Protein AF-A0A2V1CZW6-F1 (afdb_monomer)

InterPro domains:
  IPR046797 PD-(D/E)XK nuclease-like [PF20516] (5-77)

pLDDT: mean 71.34, std 20.24, range [31.2, 95.94]

Organism: NCBI:txid97972

Foldseek 3Di:
DDDPPPPPDPADEEEQEAEAVDDVVVSVVVRLVVQLVVLVVQQVVCCVPPVDSDDAWHWYWYYYHHDIWIWTFDQDPVRPGTTDTDPDPDDPVCCVPPPPPDD

Nearest PDB structures (foldseek):
  5w40-assembly4_D  TM=4.214E-01  e=1.463E+00  Ralstonia solanacearum
  5w3y-assembly4_D  TM=4.191E-01  e=1.463E+00  Ralstonia solanacearum
  7f3n-assembly1_A  TM=3.137E-01  e=1.282E+00  Ralstonia pseudosolanacearum GMI1000
  8esr-assembly1_A  TM=3.272E-01  e=1.563E+00  Schizosaccharomyces pombe
  7ohr-assembly1_A  TM=2.489E-01  e=4.485E+00  Saccharomyces cerevisiae S288C

Structure (mmCIF, N/CA/C/O backbone):
data_AF-A0A2V1CZW6-F1
#
_entry.id   AF-A0A2V1CZW6-F1
#
loop_
_atom_site.group_PDB
_atom_site.id
_atom_site.type_symbol
_atom_site.label_atom_id
_atom_site.label_alt_id
_atom_site.label_comp_id
_atom_site.label_asym_id
_atom_site.label_entity_id
_atom_site.label_seq_id
_atom_site.pdbx_PDB_ins_code
_atom_site.Cartn_x
_atom_site.Cartn_y
_atom_site.Cartn_z
_atom_site.occupancy
_atom_site.B_iso_or_equiv
_atom_site.auth_seq_id
_atom_site.auth_comp_id
_atom_site.auth_asym_id
_atom_site.auth_atom_id
_atom_site.pdbx_PDB_model_num
ATOM 1 N N . MET A 1 1 ? -13.695 -31.821 10.504 1.00 44.22 1 MET A N 1
ATOM 2 C CA . MET A 1 1 ? -12.351 -31.424 10.048 1.00 44.22 1 MET A CA 1
ATOM 3 C C . MET A 1 1 ? -12.472 -29.971 9.634 1.00 44.22 1 MET A C 1
ATOM 5 O O . MET A 1 1 ? -13.026 -29.696 8.581 1.00 44.22 1 MET A O 1
ATOM 9 N N . THR A 1 2 ? -12.149 -29.060 10.546 1.00 47.28 2 THR A N 1
ATOM 10 C CA . THR A 1 2 ? -12.249 -27.614 10.320 1.00 47.28 2 THR A CA 1
ATOM 11 C C . THR A 1 2 ? -10.957 -27.198 9.640 1.00 47.28 2 THR A C 1
ATOM 13 O O . THR A 1 2 ? -9.886 -27.412 10.204 1.00 47.28 2 THR A O 1
ATOM 16 N N . ASP A 1 3 ? -11.050 -26.713 8.409 1.00 48.94 3 ASP A N 1
ATOM 17 C CA . ASP A 1 3 ? -9.901 -26.205 7.670 1.00 48.94 3 ASP A CA 1
ATOM 18 C C . ASP A 1 3 ? -9.282 -25.022 8.436 1.00 48.94 3 ASP A C 1
ATOM 20 O O . ASP A 1 3 ? -9.953 -24.034 8.730 1.00 48.94 3 ASP A O 1
ATOM 24 N N . ALA A 1 4 ? -8.012 -25.164 8.813 1.00 52.66 4 ALA A N 1
ATOM 25 C CA . ALA A 1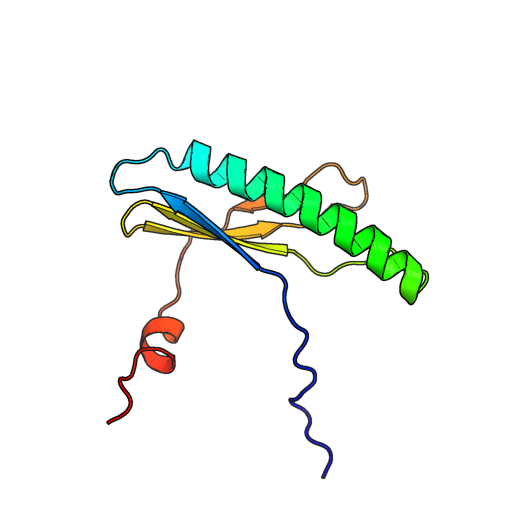 4 ? -7.246 -24.173 9.560 1.00 52.66 4 ALA A CA 1
ATOM 26 C C . ALA A 1 4 ? -6.682 -23.052 8.660 1.00 52.66 4 ALA A C 1
ATOM 28 O O . ALA A 1 4 ? -5.986 -22.175 9.167 1.00 52.66 4 ALA A O 1
ATOM 29 N N . TYR A 1 5 ? -6.962 -23.073 7.348 1.00 54.44 5 TYR A N 1
ATOM 30 C CA . TYR A 1 5 ? -6.267 -22.243 6.359 1.00 54.44 5 TYR A CA 1
ATOM 31 C C . TYR A 1 5 ? -7.130 -21.320 5.482 1.00 54.44 5 TYR A C 1
ATOM 33 O O . TYR A 1 5 ? -6.579 -20.641 4.619 1.00 54.44 5 TYR A O 1
ATOM 41 N N . THR A 1 6 ? -8.439 -21.185 5.709 1.00 46.59 6 THR A N 1
ATOM 42 C CA . THR A 1 6 ? -9.301 -20.319 4.868 1.00 46.59 6 THR A CA 1
ATOM 43 C C . THR A 1 6 ? -9.889 -19.103 5.579 1.00 46.59 6 THR A C 1
ATOM 45 O O . THR A 1 6 ? -10.944 -18.597 5.203 1.00 46.59 6 THR A O 1
ATOM 48 N N . GLN A 1 7 ? -9.159 -18.508 6.526 1.00 52.19 7 GLN A N 1
ATOM 49 C CA . GLN A 1 7 ? -9.296 -17.059 6.715 1.00 52.19 7 GLN A CA 1
ATOM 50 C C . GLN A 1 7 ? -8.473 -16.343 5.637 1.00 52.19 7 GLN A C 1
ATOM 52 O O . GLN A 1 7 ? -7.464 -15.704 5.920 1.00 52.19 7 GLN A O 1
ATOM 57 N N . THR A 1 8 ? -8.888 -16.471 4.373 1.00 54.75 8 THR A N 1
ATOM 58 C CA . THR A 1 8 ? -8.420 -15.600 3.290 1.00 54.75 8 THR A CA 1
ATOM 59 C C . THR A 1 8 ? -8.907 -14.193 3.593 1.00 54.75 8 THR A C 1
ATOM 61 O O . THR A 1 8 ? -10.001 -13.800 3.195 1.00 54.75 8 THR A O 1
ATOM 64 N N . VAL A 1 9 ? -8.114 -13.450 4.362 1.00 59.84 9 VAL A N 1
ATOM 65 C CA . VAL A 1 9 ? -8.309 -12.017 4.537 1.00 59.84 9 VAL A CA 1
ATOM 66 C C . VAL A 1 9 ? -7.936 -11.375 3.204 1.00 59.84 9 VAL A C 1
ATOM 68 O O . VAL A 1 9 ? -6.771 -11.463 2.809 1.00 59.84 9 VAL A O 1
ATOM 71 N N . PRO A 1 10 ? -8.886 -10.763 2.475 1.00 61.38 10 PRO A N 1
ATOM 72 C CA . PRO A 1 10 ? -8.534 -9.992 1.299 1.00 61.38 10 PRO A CA 1
ATOM 73 C C . PRO A 1 10 ? -7.627 -8.845 1.746 1.00 61.38 10 PRO A C 1
ATOM 75 O O . PRO A 1 10 ? -8.040 -7.964 2.502 1.00 61.38 10 PRO A O 1
ATOM 78 N N . LEU A 1 11 ? -6.370 -8.884 1.310 1.00 67.44 11 LEU A N 1
ATOM 79 C CA . LEU A 1 11 ? -5.433 -7.800 1.537 1.00 67.44 11 LEU A CA 1
ATOM 80 C C . LEU A 1 11 ? -5.622 -6.783 0.416 1.00 67.44 11 LEU A C 1
ATOM 82 O O . LEU A 1 11 ? -5.395 -7.087 -0.757 1.00 67.44 11 LEU A O 1
ATOM 86 N N . GLN A 1 12 ? -6.048 -5.574 0.769 1.00 72.81 12 GLN A N 1
ATOM 87 C CA . GLN A 1 12 ? -6.051 -4.483 -0.192 1.00 72.81 12 GLN A CA 1
ATOM 88 C C . GLN A 1 12 ? -4.602 -4.185 -0.588 1.00 72.81 12 GLN A C 1
ATOM 90 O O . GLN A 1 12 ? -3.770 -3.902 0.276 1.00 72.81 12 GLN A O 1
ATOM 95 N N . CYS A 1 13 ? -4.322 -4.244 -1.890 1.00 82.81 13 CYS A N 1
ATOM 96 C CA . CYS A 1 13 ? -3.037 -3.845 -2.439 1.00 82.81 13 CYS A CA 1
ATOM 97 C C . CYS A 1 13 ? -3.186 -2.935 -3.655 1.00 82.81 13 CYS A C 1
ATOM 99 O O . CYS A 1 13 ? -4.199 -2.971 -4.356 1.00 82.81 13 CYS A O 1
ATOM 101 N N . GLY A 1 14 ? -2.183 -2.084 -3.863 1.00 88.06 14 GLY A N 1
ATOM 102 C CA . GLY A 1 14 ? -2.120 -1.144 -4.978 1.00 88.06 14 GLY A CA 1
ATOM 103 C C . GLY A 1 14 ? -0.774 -1.214 -5.682 1.00 88.06 14 GLY A C 1
ATOM 104 O O . GLY A 1 14 ? 0.259 -1.370 -5.031 1.00 88.06 14 GLY A O 1
ATOM 105 N N . PHE A 1 15 ? -0.795 -1.086 -7.006 1.00 93.00 15 PHE A N 1
ATOM 106 C CA . PHE A 1 15 ? 0.410 -1.014 -7.822 1.00 93.00 15 PHE A CA 1
ATOM 107 C C . PHE A 1 15 ? 0.427 0.286 -8.611 1.00 93.00 15 PHE A C 1
ATOM 109 O O . PHE A 1 15 ? -0.537 0.590 -9.309 1.00 93.00 15 PHE A O 1
ATOM 116 N N . GLU A 1 16 ? 1.531 1.018 -8.512 1.00 95.25 16 GLU A N 1
ATOM 117 C CA . GLU A 1 16 ? 1.812 2.166 -9.371 1.00 95.25 16 GLU A CA 1
ATOM 118 C C . GLU A 1 16 ? 2.847 1.749 -10.417 1.00 95.25 16 GLU A C 1
ATOM 120 O O . GLU A 1 16 ? 3.885 1.165 -10.091 1.00 95.25 16 GLU A O 1
ATOM 125 N N . VAL A 1 17 ? 2.544 2.007 -11.688 1.00 95.94 17 VAL A N 1
ATOM 126 C CA . VAL A 1 17 ? 3.309 1.475 -12.818 1.00 95.94 17 VAL A CA 1
ATOM 127 C C . VAL A 1 17 ? 3.766 2.615 -13.712 1.00 95.94 17 VAL A C 1
ATOM 129 O O . VAL A 1 17 ? 2.958 3.396 -14.209 1.00 95.94 17 VAL A O 1
ATOM 132 N N . LYS A 1 18 ? 5.072 2.671 -13.966 1.00 94.31 18 LYS A N 1
ATOM 133 C CA . LYS A 1 18 ? 5.702 3.593 -14.910 1.00 94.31 18 LYS A CA 1
ATOM 134 C C . LYS A 1 18 ? 6.439 2.822 -15.998 1.00 94.31 18 LYS A C 1
ATOM 136 O O . LYS A 1 18 ? 6.894 1.690 -15.811 1.00 94.31 18 LYS A O 1
ATOM 141 N N . GLU A 1 19 ? 6.590 3.466 -17.148 1.00 95.56 19 GLU A N 1
ATOM 142 C CA . GLU A 1 19 ? 7.393 2.943 -18.250 1.00 95.56 19 GLU A CA 1
ATOM 143 C C . GLU A 1 19 ? 8.890 2.860 -17.904 1.00 95.56 19 GLU A C 1
ATOM 145 O O . GLU A 1 19 ? 9.363 3.372 -16.884 1.00 95.56 19 GLU A O 1
ATOM 150 N N . ARG A 1 20 ? 9.668 2.198 -18.767 1.00 92.88 20 ARG A N 1
ATOM 151 C CA . ARG A 1 20 ? 11.121 2.099 -18.596 1.00 92.88 20 ARG A CA 1
ATOM 152 C C . ARG A 1 20 ? 11.754 3.491 -18.701 1.00 92.88 20 ARG A C 1
ATOM 154 O O . ARG A 1 20 ? 11.653 4.130 -19.739 1.00 92.88 20 ARG A O 1
ATOM 161 N N . GLY A 1 21 ? 12.468 3.902 -17.653 1.00 91.12 21 GLY A N 1
ATOM 162 C CA . GLY A 1 21 ? 13.055 5.243 -17.549 1.00 91.12 21 GLY A CA 1
ATOM 163 C C . GLY A 1 21 ? 12.144 6.275 -16.875 1.00 91.12 21 GLY A C 1
ATOM 164 O O . GLY A 1 21 ? 12.559 7.421 -16.736 1.00 91.12 21 GLY A O 1
ATOM 165 N N . GLY A 1 22 ? 10.943 5.876 -16.439 1.00 92.62 22 GLY A N 1
ATOM 166 C CA . GLY A 1 22 ? 10.067 6.719 -15.627 1.00 92.62 22 GLY A CA 1
ATOM 167 C C . GLY A 1 22 ? 10.653 7.038 -14.247 1.00 92.62 22 GLY A C 1
ATOM 168 O O . GLY A 1 22 ? 11.536 6.335 -13.747 1.00 92.62 22 GLY A O 1
ATOM 169 N N . ASP A 1 23 ? 10.152 8.103 -13.618 1.00 92.06 23 ASP A N 1
ATOM 170 C CA . ASP A 1 23 ? 10.630 8.535 -12.305 1.00 92.06 23 ASP A CA 1
ATOM 171 C C . ASP A 1 23 ? 10.072 7.635 -11.199 1.00 92.06 23 ASP A C 1
ATOM 173 O O . ASP A 1 23 ? 8.867 7.574 -10.936 1.00 92.06 23 ASP A O 1
ATOM 177 N N . SER A 1 24 ? 10.970 6.926 -10.523 1.00 87.81 24 SER A N 1
ATOM 178 C CA . SER A 1 24 ? 10.575 6.058 -9.426 1.00 87.81 24 SER A CA 1
ATOM 179 C C . SER A 1 24 ? 10.171 6.818 -8.167 1.00 87.81 24 SER A C 1
ATOM 181 O O . SER A 1 24 ? 9.357 6.303 -7.411 1.00 87.81 24 SER A O 1
ATOM 183 N N . ASN A 1 25 ? 10.689 8.030 -7.941 1.00 86.88 25 ASN A N 1
ATOM 184 C CA . ASN A 1 25 ? 10.243 8.863 -6.824 1.00 86.88 25 ASN A CA 1
ATOM 185 C C . ASN A 1 25 ? 8.801 9.322 -7.041 1.00 86.88 25 ASN A C 1
ATOM 187 O O . ASN A 1 25 ? 8.018 9.368 -6.096 1.00 86.88 25 ASN A O 1
ATOM 191 N N . GLU A 1 26 ? 8.435 9.630 -8.288 1.00 86.69 26 GLU A N 1
ATOM 192 C CA . GLU A 1 26 ? 7.054 9.946 -8.648 1.00 86.69 26 GLU A CA 1
ATOM 193 C C . GLU A 1 26 ? 6.137 8.740 -8.407 1.00 86.69 26 GLU A C 1
ATOM 195 O O . GLU A 1 26 ? 5.081 8.892 -7.790 1.00 86.69 26 GLU A O 1
ATOM 200 N N . ALA A 1 27 ? 6.557 7.543 -8.836 1.00 90.31 27 ALA A N 1
ATOM 201 C CA . ALA A 1 27 ? 5.810 6.308 -8.601 1.00 90.31 27 ALA A CA 1
ATOM 202 C C . ALA A 1 27 ? 5.611 6.039 -7.098 1.00 90.31 27 ALA A C 1
ATOM 204 O O . ALA A 1 27 ? 4.501 5.761 -6.643 1.00 90.31 27 ALA A O 1
ATOM 205 N N . ASP A 1 28 ? 6.683 6.173 -6.317 1.00 87.06 28 ASP A N 1
ATOM 206 C CA . ASP A 1 28 ? 6.683 5.966 -4.871 1.00 87.06 28 ASP A CA 1
ATOM 207 C C . ASP A 1 28 ? 5.778 6.999 -4.167 1.00 87.06 28 ASP A C 1
ATOM 209 O O . ASP A 1 28 ? 4.980 6.648 -3.293 1.00 87.06 28 ASP A O 1
ATOM 213 N N . MET A 1 29 ? 5.823 8.267 -4.590 1.00 84.75 29 MET A N 1
ATOM 214 C CA . MET A 1 29 ? 4.956 9.328 -4.072 1.00 84.75 29 MET A CA 1
ATOM 215 C C . MET A 1 29 ? 3.478 9.070 -4.385 1.00 84.75 29 MET A C 1
ATOM 217 O O . MET A 1 29 ? 2.631 9.196 -3.498 1.00 84.75 29 MET A O 1
ATOM 221 N N . GLN A 1 30 ? 3.154 8.703 -5.626 1.00 88.62 30 GLN A N 1
ATOM 222 C CA . GLN A 1 30 ? 1.777 8.427 -6.035 1.00 88.62 30 GLN A CA 1
ATOM 223 C C . GLN A 1 30 ? 1.213 7.240 -5.260 1.00 88.62 30 GLN A C 1
ATOM 225 O O . GLN A 1 30 ? 0.160 7.374 -4.632 1.00 88.62 30 GLN A O 1
ATOM 230 N N . LEU A 1 31 ? 1.944 6.122 -5.196 1.00 88.62 31 LEU A N 1
ATOM 231 C CA . LEU A 1 31 ? 1.541 4.980 -4.379 1.00 88.62 31 LEU A CA 1
ATOM 232 C C . LEU A 1 31 ? 1.391 5.361 -2.898 1.00 88.62 31 LEU A C 1
ATOM 234 O O . LEU A 1 31 ? 0.452 4.905 -2.243 1.00 88.62 31 LEU A O 1
ATOM 238 N N . GLY A 1 32 ? 2.267 6.219 -2.369 1.00 83.56 32 GLY A N 1
ATOM 239 C CA . GLY A 1 32 ? 2.171 6.741 -1.006 1.00 83.56 32 GLY A CA 1
ATOM 240 C C . GLY A 1 32 ? 0.859 7.489 -0.741 1.00 83.56 32 GLY A C 1
ATOM 241 O O . GLY A 1 32 ? 0.212 7.247 0.279 1.00 83.56 32 GLY A O 1
ATOM 242 N N . ILE A 1 33 ? 0.411 8.333 -1.678 1.00 82.62 33 ILE A N 1
ATOM 243 C CA . ILE A 1 33 ? -0.875 9.048 -1.591 1.00 82.62 33 ILE A CA 1
ATOM 244 C C . ILE A 1 33 ? -2.047 8.058 -1.568 1.00 82.62 33 ILE A C 1
ATOM 246 O O . ILE A 1 33 ? -2.927 8.158 -0.708 1.00 82.62 33 ILE A O 1
ATOM 250 N N . TRP A 1 34 ? -2.045 7.070 -2.469 1.00 85.19 34 TRP A N 1
ATOM 251 C CA . TRP A 1 34 ? -3.081 6.033 -2.513 1.00 85.19 34 TRP A CA 1
ATOM 252 C C . TRP A 1 34 ? -3.109 5.191 -1.237 1.00 85.19 34 TRP A C 1
ATOM 254 O O . TRP A 1 34 ? -4.183 4.920 -0.699 1.00 85.19 34 TRP A O 1
ATOM 264 N N . SER A 1 35 ? -1.937 4.837 -0.710 1.00 85.06 35 SER A N 1
ATOM 265 C CA . SER A 1 35 ? -1.796 4.075 0.535 1.00 85.06 35 SER A CA 1
ATOM 266 C C . SER A 1 35 ? -2.331 4.866 1.731 1.00 85.06 35 SER A C 1
ATOM 268 O O . SER A 1 35 ? -3.082 4.331 2.544 1.00 85.06 35 SER A O 1
ATOM 270 N N . ALA A 1 36 ? -2.030 6.167 1.810 1.00 83.00 36 ALA A N 1
ATOM 271 C CA . ALA A 1 36 ? -2.536 7.058 2.854 1.00 83.00 36 ALA A CA 1
ATOM 272 C C . ALA A 1 36 ? -4.070 7.151 2.852 1.00 83.00 36 ALA A C 1
ATOM 274 O O . ALA A 1 36 ? -4.712 7.027 3.903 1.00 83.00 36 ALA A O 1
ATOM 275 N N . ALA A 1 37 ? -4.653 7.358 1.667 1.00 83.62 37 ALA A N 1
ATOM 276 C CA . ALA A 1 37 ? -6.097 7.428 1.479 1.00 83.62 37 ALA A CA 1
ATOM 277 C C . ALA A 1 37 ? -6.766 6.081 1.797 1.00 83.62 37 ALA A C 1
ATOM 279 O O . ALA A 1 37 ? -7.755 6.042 2.531 1.00 83.62 37 ALA A O 1
ATOM 280 N N . GLY A 1 38 ? -6.181 4.978 1.317 1.00 83.00 38 GLY A N 1
ATOM 281 C CA . GLY A 1 38 ? -6.638 3.616 1.582 1.00 83.00 38 GLY A CA 1
ATOM 282 C C . GLY A 1 38 ? -6.652 3.293 3.074 1.00 83.00 38 GLY A C 1
ATOM 283 O O . GLY A 1 38 ? -7.690 2.906 3.605 1.00 83.00 38 GLY A O 1
ATOM 284 N N . LEU A 1 39 ? -5.549 3.546 3.784 1.00 83.56 39 LEU A N 1
ATOM 285 C CA . LEU A 1 39 ? -5.458 3.350 5.235 1.00 83.56 39 LEU A CA 1
ATOM 286 C C . LEU A 1 39 ? -6.499 4.181 5.999 1.00 83.56 39 LEU A C 1
ATOM 288 O O . LEU A 1 39 ? -7.098 3.695 6.958 1.00 83.56 39 LEU A O 1
ATOM 292 N N . GLN A 1 40 ? -6.742 5.431 5.589 1.00 83.81 40 GLN A N 1
ATOM 293 C CA . GLN A 1 40 ? -7.752 6.276 6.228 1.00 83.81 40 GLN A CA 1
ATOM 294 C C . GLN A 1 40 ? -9.170 5.724 6.038 1.00 83.81 40 GLN A C 1
ATOM 296 O O . GLN A 1 40 ? -9.935 5.670 7.004 1.00 83.81 40 GLN A O 1
ATOM 301 N N . LEU A 1 41 ? -9.514 5.304 4.820 1.00 84.69 41 LEU A N 1
ATOM 302 C CA . LEU A 1 41 ? -10.832 4.754 4.519 1.00 84.69 41 LEU A CA 1
ATOM 303 C C . LEU A 1 41 ? -11.044 3.403 5.214 1.00 84.69 41 LEU A C 1
ATOM 305 O O . LEU A 1 41 ? -12.089 3.190 5.829 1.00 84.69 41 LEU A O 1
ATOM 309 N N . LEU A 1 42 ? -10.031 2.531 5.201 1.00 82.69 42 LEU A N 1
ATOM 310 C CA . LEU A 1 42 ? -10.051 1.254 5.916 1.00 82.69 42 LEU A CA 1
ATOM 311 C C . LEU A 1 42 ? -10.260 1.455 7.417 1.00 82.69 42 LEU A C 1
ATOM 313 O O . LEU A 1 42 ? -11.055 0.736 8.020 1.00 82.69 42 LEU A O 1
ATOM 317 N N . LYS A 1 43 ? -9.603 2.454 8.023 1.00 83.31 43 LYS A N 1
ATOM 318 C CA . LYS A 1 43 ? -9.806 2.788 9.440 1.00 83.31 43 LYS A CA 1
ATOM 319 C C . LYS A 1 43 ? -11.258 3.158 9.716 1.00 83.31 43 LYS A C 1
ATOM 321 O O . LYS A 1 43 ? -11.856 2.615 10.639 1.00 83.31 43 LYS A O 1
ATOM 326 N N . GLN A 1 44 ? -11.835 4.041 8.903 1.00 84.81 44 GLN A N 1
ATOM 327 C CA . GLN A 1 44 ? -13.229 4.468 9.050 1.00 84.81 44 GLN A CA 1
ATOM 328 C C . GLN A 1 44 ? -14.204 3.294 8.901 1.00 84.81 44 GLN A C 1
ATOM 330 O O . GLN A 1 44 ? -15.080 3.116 9.747 1.00 84.81 44 GLN A O 1
ATOM 335 N N . GLN A 1 45 ? -14.022 2.462 7.873 1.00 84.44 45 GLN A N 1
ATOM 336 C CA . GLN A 1 45 ? -14.851 1.279 7.638 1.00 84.44 45 GLN A CA 1
ATOM 337 C C . GLN A 1 45 ? -14.731 0.268 8.784 1.00 84.44 45 GLN A C 1
ATOM 339 O O . GLN A 1 45 ? -15.738 -0.221 9.292 1.00 84.44 45 GLN A O 1
ATOM 344 N N . ARG A 1 46 ? -13.509 -0.017 9.244 1.00 82.81 46 ARG A N 1
ATOM 345 C CA . ARG A 1 46 ? -13.274 -0.966 10.336 1.00 82.81 46 ARG A CA 1
ATOM 346 C C . ARG A 1 46 ? -13.831 -0.475 11.665 1.00 82.81 46 ARG A C 1
ATOM 348 O O . ARG A 1 46 ? -14.447 -1.267 12.380 1.00 82.81 46 ARG A O 1
ATOM 355 N N . SER A 1 47 ? -13.691 0.814 11.966 1.00 84.62 47 SER A N 1
ATOM 356 C CA . SER A 1 47 ? -14.312 1.422 13.146 1.00 84.62 47 SER A CA 1
ATOM 357 C C . SER A 1 47 ? -15.834 1.363 13.085 1.00 84.62 47 SER A C 1
ATOM 359 O O . SER A 1 47 ? -16.455 1.061 14.098 1.00 84.62 47 SER A O 1
ATOM 361 N N . ALA A 1 48 ? -16.438 1.559 11.910 1.00 82.81 48 ALA A N 1
ATOM 362 C CA . ALA A 1 48 ? -17.886 1.448 11.745 1.00 82.81 48 ALA A CA 1
ATOM 363 C C . ALA A 1 48 ? -18.417 0.018 11.970 1.00 82.81 48 ALA A C 1
ATOM 365 O O . ALA A 1 48 ? -19.542 -0.143 12.431 1.00 82.81 48 ALA A O 1
ATOM 366 N N . VAL A 1 49 ? -17.620 -1.014 11.664 1.00 84.44 49 VAL A N 1
ATOM 367 C CA . VAL A 1 49 ? -18.033 -2.426 11.790 1.00 84.44 49 VAL A CA 1
ATOM 368 C C . VAL A 1 49 ? -17.691 -3.022 13.155 1.00 84.44 49 VAL A C 1
ATOM 370 O O . VAL A 1 49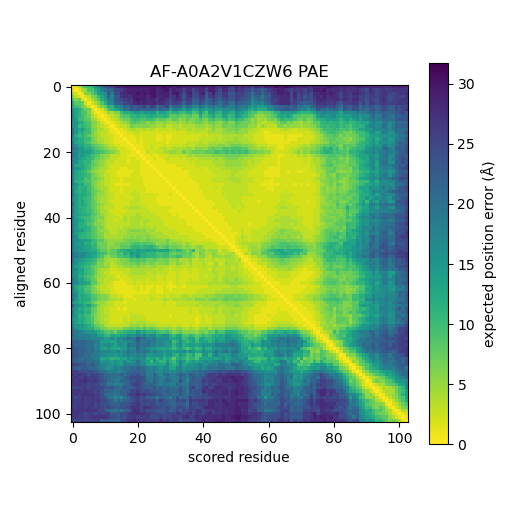 ? -18.476 -3.783 13.710 1.00 84.44 49 VAL A O 1
ATOM 373 N N . THR A 1 50 ? -16.511 -2.713 13.693 1.00 83.38 50 THR A N 1
ATOM 374 C CA . THR A 1 50 ? -15.956 -3.403 14.872 1.00 83.38 50 THR A CA 1
ATOM 375 C C . THR A 1 50 ? -15.831 -2.510 16.104 1.00 83.38 50 THR A C 1
ATOM 377 O O . THR A 1 50 ? -15.490 -3.001 17.175 1.00 83.38 50 THR A O 1
ATOM 380 N N . GLY A 1 51 ? -16.036 -1.195 15.967 1.00 80.62 51 GLY A N 1
ATOM 381 C CA . GLY A 1 51 ? -15.738 -0.214 17.017 1.00 80.62 51 GLY A CA 1
ATOM 382 C C . GLY A 1 51 ? -14.238 -0.001 17.273 1.00 80.62 51 GLY A C 1
ATOM 383 O O . GLY A 1 51 ? -13.878 0.886 18.041 1.00 80.62 51 GLY A O 1
ATOM 384 N N . SER A 1 52 ? -13.360 -0.771 16.615 1.00 77.88 52 SER A N 1
ATOM 385 C CA . SER A 1 52 ? -11.903 -0.642 16.700 1.00 77.88 52 SER A CA 1
ATOM 386 C C . SER A 1 52 ? -11.340 0.154 15.520 1.00 77.88 52 SER A C 1
ATOM 388 O O . SER A 1 52 ? -11.774 0.020 14.374 1.00 77.88 52 SER A O 1
ATOM 390 N N . GLY A 1 53 ? -10.352 1.003 15.803 1.00 70.81 53 GLY A N 1
ATOM 391 C CA . GLY A 1 53 ? -9.580 1.743 14.801 1.00 70.81 53 GLY A CA 1
ATOM 392 C C . GLY A 1 53 ? -8.317 1.028 14.324 1.00 70.81 53 GLY A C 1
ATOM 393 O O . GLY A 1 53 ? -7.592 1.594 13.507 1.00 70.81 53 GLY A O 1
ATOM 394 N N . GLU A 1 54 ? -8.030 -0.168 14.839 1.00 78.56 54 GLU A N 1
ATOM 395 C CA . GLU A 1 54 ? -6.864 -0.952 14.434 1.00 78.56 54 GLU A CA 1
ATOM 396 C C . GLU A 1 54 ? -7.059 -1.490 13.021 1.00 78.56 54 GLU A C 1
ATOM 398 O O . GLU A 1 54 ? -8.073 -2.116 12.730 1.00 78.56 54 GLU A O 1
ATOM 403 N N . ILE A 1 55 ? -6.087 -1.277 12.141 1.00 77.62 55 ILE A N 1
ATOM 404 C CA . ILE A 1 55 ? -6.107 -1.755 10.756 1.00 77.62 55 ILE A CA 1
ATOM 405 C C . ILE A 1 55 ? -4.836 -2.538 10.457 1.00 77.62 55 ILE A C 1
ATOM 407 O O . ILE A 1 55 ? -3.801 -2.319 11.083 1.00 77.62 55 ILE A O 1
ATOM 411 N N . LEU A 1 56 ? -4.920 -3.450 9.489 1.00 78.88 56 LEU A N 1
ATOM 412 C CA . LEU A 1 56 ? -3.730 -4.096 8.947 1.00 78.88 56 LEU A CA 1
ATOM 413 C C . LEU A 1 56 ? -2.939 -3.095 8.088 1.00 78.88 56 LEU A C 1
ATOM 415 O O . LEU A 1 56 ? -3.545 -2.168 7.536 1.00 78.88 56 LEU A O 1
ATOM 419 N N . PRO A 1 57 ? -1.616 -3.282 7.943 1.00 81.62 57 PRO A N 1
ATOM 420 C CA . PRO A 1 57 ? -0.827 -2.509 6.998 1.00 81.62 57 PRO A CA 1
ATOM 421 C C . PRO A 1 57 ? -1.362 -2.639 5.568 1.00 81.62 57 PRO A C 1
ATOM 423 O O . PRO A 1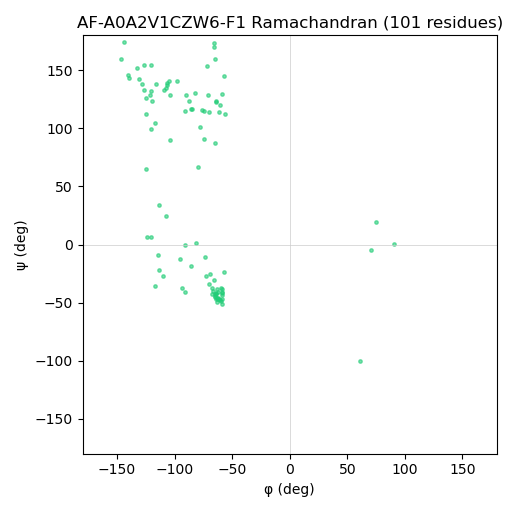 57 ? -1.820 -3.703 5.147 1.00 81.62 57 PRO A O 1
ATOM 426 N N . PHE A 1 58 ? -1.268 -1.551 4.815 1.00 82.50 58 PHE A N 1
ATOM 427 C CA . PHE A 1 58 ? -1.498 -1.519 3.382 1.00 82.50 58 PHE A CA 1
ATOM 428 C C . PHE A 1 58 ? -0.227 -1.984 2.672 1.00 82.50 58 PHE A C 1
ATOM 430 O O . PHE A 1 58 ? 0.863 -1.491 2.961 1.00 82.50 58 PHE A O 1
ATOM 437 N N . VAL A 1 59 ? -0.358 -2.926 1.742 1.00 86.56 59 VAL A N 1
ATOM 438 C CA . VAL A 1 59 ? 0.775 -3.432 0.960 1.00 86.56 59 VAL A CA 1
ATOM 439 C C . VAL A 1 59 ? 0.642 -2.940 -0.469 1.00 86.56 59 VAL A C 1
ATOM 441 O O . VAL A 1 59 ? -0.423 -3.038 -1.066 1.00 86.56 59 VAL A O 1
ATOM 444 N N . GLY A 1 60 ? 1.717 -2.416 -1.040 1.00 89.56 60 GLY A N 1
ATOM 445 C CA . GLY A 1 60 ? 1.722 -1.959 -2.421 1.00 89.56 60 GLY A CA 1
ATOM 446 C C . GLY A 1 60 ? 3.041 -2.225 -3.122 1.00 89.56 60 GLY A C 1
ATOM 447 O O . GLY A 1 60 ? 4.011 -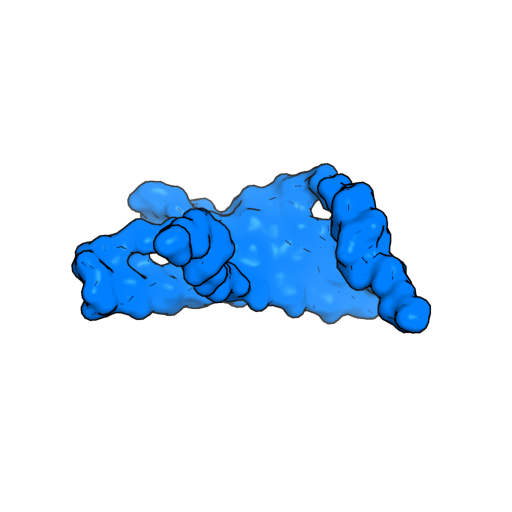2.670 -2.508 1.00 89.56 60 GLY A O 1
ATOM 448 N N . GLY A 1 61 ? 3.074 -1.947 -4.420 1.00 92.38 61 GLY A N 1
ATOM 449 C CA . GLY A 1 61 ? 4.283 -2.068 -5.221 1.00 92.38 61 GLY A CA 1
ATOM 450 C C . GLY A 1 61 ? 4.436 -0.936 -6.225 1.00 92.38 61 GLY A C 1
ATOM 451 O O . GLY A 1 61 ? 3.448 -0.456 -6.776 1.00 92.38 61 GLY A O 1
ATOM 452 N N . THR A 1 62 ? 5.672 -0.521 -6.482 1.00 93.88 62 THR A N 1
ATOM 453 C CA . THR A 1 62 ? 5.992 0.301 -7.653 1.00 93.88 62 THR A CA 1
ATOM 454 C C . THR A 1 62 ? 6.719 -0.546 -8.685 1.00 93.88 62 THR A C 1
ATOM 456 O O . THR A 1 62 ? 7.566 -1.375 -8.342 1.00 93.88 62 THR A O 1
ATOM 459 N N . ILE A 1 63 ? 6.341 -0.374 -9.952 1.00 94.75 63 ILE A N 1
ATOM 460 C CA . ILE A 1 63 ? 6.949 -1.065 -11.090 1.00 94.75 63 ILE A CA 1
ATOM 461 C C . ILE A 1 63 ? 7.404 -0.002 -12.082 1.00 94.75 63 ILE A C 1
ATOM 463 O O . ILE A 1 63 ? 6.573 0.666 -12.690 1.00 94.75 63 ILE A O 1
ATOM 467 N N . VAL A 1 64 ? 8.714 0.160 -12.261 1.00 94.75 64 VAL A N 1
ATOM 468 C CA . VAL A 1 64 ? 9.283 1.102 -13.237 1.00 94.75 64 VAL A CA 1
ATOM 469 C C . VAL A 1 64 ? 10.068 0.314 -14.277 1.00 94.75 64 VAL A C 1
ATOM 471 O O . VAL A 1 64 ? 11.157 -0.202 -14.014 1.00 94.75 64 VAL A O 1
ATOM 474 N N . GLY A 1 65 ? 9.495 0.165 -15.471 1.00 93.06 65 GLY A N 1
ATOM 475 C CA . GLY A 1 65 ? 10.004 -0.768 -16.475 1.00 93.06 65 GLY A CA 1
ATOM 476 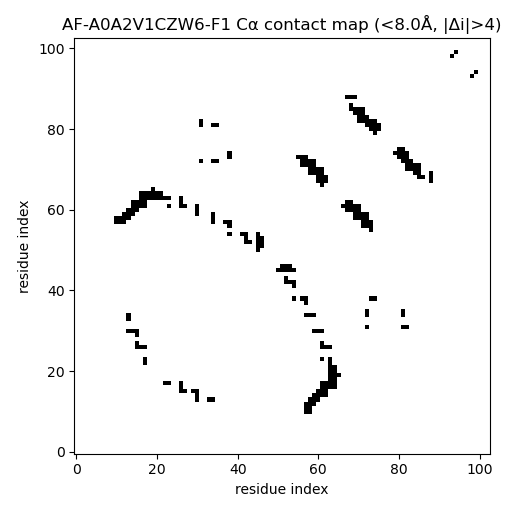C C . GLY A 1 65 ? 9.969 -2.216 -15.970 1.00 93.06 65 GLY A C 1
ATOM 477 O O . GLY A 1 65 ? 8.925 -2.860 -16.000 1.00 93.06 65 GLY A O 1
ATOM 478 N N . HIS A 1 66 ? 11.115 -2.730 -15.515 1.00 89.38 66 HIS A N 1
ATOM 479 C CA . HIS A 1 66 ? 11.244 -4.078 -14.940 1.00 89.38 66 HIS A CA 1
ATOM 480 C C . HIS A 1 66 ? 11.766 -4.072 -13.497 1.00 89.38 66 HIS A C 1
ATOM 482 O O . HIS A 1 66 ? 12.043 -5.135 -12.944 1.00 89.38 66 HIS A O 1
ATOM 488 N N . GLU A 1 67 ? 11.919 -2.896 -12.890 1.00 90.19 67 GLU A N 1
ATOM 489 C CA . GLU A 1 67 ? 12.301 -2.771 -11.489 1.00 90.19 67 GLU A CA 1
ATOM 490 C C . GLU A 1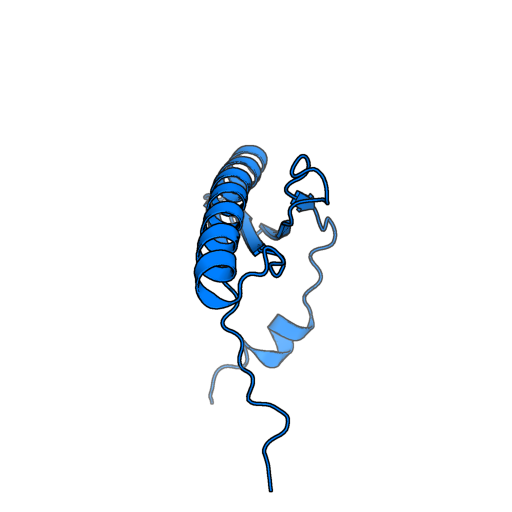 67 ? 11.048 -2.805 -10.615 1.00 90.19 67 GLU A C 1
ATOM 492 O O . GLU A 1 67 ? 10.140 -1.996 -10.800 1.00 90.19 67 GLU A O 1
ATOM 497 N N . TRP A 1 68 ? 11.011 -3.747 -9.674 1.00 90.81 68 TRP A N 1
ATOM 498 C CA . TRP A 1 68 ? 9.924 -3.909 -8.715 1.00 90.81 68 TRP A CA 1
ATOM 499 C C . TRP A 1 68 ? 10.385 -3.451 -7.336 1.00 90.81 68 TRP A C 1
ATOM 501 O O . TRP A 1 68 ? 11.457 -3.854 -6.875 1.00 90.81 68 TRP A O 1
ATOM 511 N N . ARG A 1 69 ? 9.552 -2.677 -6.643 1.00 87.25 69 ARG A N 1
ATOM 512 C CA . ARG A 1 69 ? 9.732 -2.334 -5.225 1.00 87.25 69 ARG A CA 1
ATOM 513 C C . ARG A 1 69 ? 8.458 -2.630 -4.468 1.00 87.25 69 ARG A C 1
ATOM 515 O O . ARG A 1 69 ? 7.374 -2.347 -4.969 1.00 87.25 69 ARG A O 1
ATOM 522 N N . VAL A 1 70 ? 8.596 -3.198 -3.275 1.00 89.44 70 VAL A N 1
ATOM 523 C CA . VAL A 1 70 ? 7.464 -3.486 -2.391 1.00 89.44 70 VAL A CA 1
ATOM 524 C C . VAL A 1 70 ? 7.449 -2.506 -1.234 1.00 89.44 70 VAL A C 1
ATOM 526 O O . VAL A 1 70 ? 8.480 -2.189 -0.644 1.00 89.44 70 VAL A O 1
ATOM 529 N N . HIS A 1 71 ? 6.244 -2.062 -0.901 1.00 84.00 71 HIS A N 1
ATOM 530 C CA . HIS A 1 71 ? 5.978 -1.018 0.070 1.00 84.00 71 HIS A CA 1
ATOM 531 C C . HIS A 1 7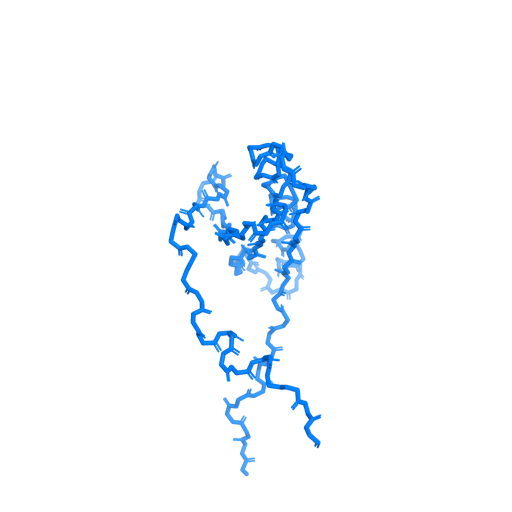1 ? 4.989 -1.532 1.099 1.00 84.00 71 HIS A C 1
ATOM 533 O O . HIS A 1 71 ? 3.962 -2.116 0.744 1.00 84.00 71 HIS A O 1
ATOM 539 N N . ILE A 1 72 ? 5.295 -1.304 2.373 1.00 85.94 72 ILE A N 1
ATOM 540 C CA . ILE A 1 72 ? 4.385 -1.601 3.475 1.00 85.94 72 ILE A CA 1
ATOM 541 C C . ILE A 1 72 ? 4.100 -0.288 4.188 1.00 85.94 72 ILE A C 1
ATOM 543 O O . ILE A 1 72 ? 5.006 0.420 4.628 1.00 85.94 72 ILE A O 1
ATOM 547 N N . ALA A 1 73 ? 2.818 0.035 4.271 1.00 83.81 73 ALA A N 1
ATOM 548 C CA . ALA A 1 73 ? 2.323 1.293 4.777 1.00 83.81 73 ALA A CA 1
ATOM 549 C C . ALA A 1 73 ? 1.404 1.060 5.976 1.00 83.81 73 ALA A C 1
ATOM 551 O O . ALA A 1 73 ? 0.498 0.233 5.936 1.00 83.81 73 ALA A O 1
ATOM 552 N N . TRP A 1 74 ? 1.611 1.796 7.059 1.00 78.94 74 TRP A N 1
ATOM 553 C CA . TRP A 1 74 ? 0.746 1.788 8.236 1.00 78.94 74 TRP A CA 1
ATOM 554 C C . TRP A 1 74 ? 0.731 3.182 8.847 1.00 78.94 74 TRP A C 1
ATOM 556 O O . TRP A 1 74 ? 1.627 3.978 8.596 1.00 78.94 74 TRP A O 1
ATOM 566 N N . LYS A 1 75 ? -0.290 3.474 9.655 1.00 70.00 75 LYS A N 1
ATOM 567 C CA . LYS A 1 75 ? -0.304 4.676 10.492 1.00 70.00 75 LYS A CA 1
ATOM 568 C C . LYS A 1 75 ? 0.323 4.340 11.837 1.00 70.00 75 LYS A C 1
ATOM 570 O O . LYS A 1 75 ? -0.084 3.360 12.459 1.00 70.00 75 LYS A O 1
ATOM 575 N N . ASP A 1 76 ? 1.289 5.136 12.281 1.00 68.50 76 ASP A N 1
ATOM 576 C CA . ASP A 1 76 ? 1.760 5.063 13.667 1.00 68.50 76 ASP A CA 1
ATOM 577 C C . ASP A 1 76 ? 0.659 5.493 14.661 1.00 68.50 76 ASP A C 1
ATOM 579 O O . ASP A 1 76 ? -0.416 5.958 14.271 1.00 68.50 76 ASP A O 1
ATOM 583 N N . GLU A 1 77 ? 0.918 5.336 15.962 1.00 58.47 77 GLU A N 1
ATOM 584 C CA . GLU A 1 77 ? -0.033 5.666 17.038 1.00 58.47 77 GLU A CA 1
ATOM 585 C C . GLU A 1 77 ? -0.514 7.129 17.001 1.00 58.47 77 GLU A C 1
ATOM 587 O O . GLU A 1 77 ? -1.602 7.438 17.490 1.00 58.47 77 GLU A O 1
ATOM 592 N N . LYS A 1 78 ? 0.268 8.026 16.389 1.00 58.56 78 LYS A N 1
ATOM 593 C CA . LYS A 1 78 ? -0.041 9.453 16.236 1.00 58.56 78 LYS A CA 1
ATOM 594 C C . LYS A 1 78 ? -0.692 9.780 14.886 1.00 58.56 78 LYS A C 1
ATOM 596 O O . LYS A 1 78 ? -1.249 10.862 14.723 1.00 58.56 78 LYS A O 1
ATOM 601 N N . GLY A 1 79 ? -0.676 8.844 13.938 1.00 55.66 79 GLY A N 1
ATOM 602 C CA . GLY A 1 79 ? -1.139 9.025 12.566 1.00 55.66 79 GLY A CA 1
ATOM 603 C C . GLY A 1 79 ? -0.187 9.832 11.678 1.00 55.66 79 GLY A C 1
ATOM 604 O O . GLY A 1 79 ? -0.645 10.350 10.660 1.00 55.66 79 GLY A O 1
ATOM 605 N N . GLU A 1 80 ? 1.088 9.962 12.054 1.00 48.16 80 GLU A N 1
ATOM 606 C CA . GLU A 1 80 ? 2.050 10.890 11.438 1.00 48.16 80 GLU A CA 1
ATOM 607 C C . GLU A 1 80 ? 2.877 10.247 10.315 1.00 48.16 80 GLU A C 1
ATOM 609 O O . GLU A 1 80 ? 3.141 10.889 9.297 1.00 48.16 80 GLU A O 1
ATOM 614 N N . ARG A 1 81 ? 3.264 8.976 10.456 1.00 53.78 81 ARG A N 1
ATOM 615 C CA . ARG A 1 81 ? 4.041 8.239 9.448 1.00 53.78 81 ARG A CA 1
ATOM 616 C C . ARG A 1 81 ? 3.171 7.240 8.692 1.00 53.78 81 ARG A C 1
ATOM 618 O O . ARG A 1 81 ? 2.291 6.631 9.290 1.00 53.78 81 ARG A O 1
ATOM 625 N N . ILE A 1 82 ? 3.407 7.117 7.380 1.00 56.16 82 ILE A N 1
ATOM 626 C CA . ILE A 1 82 ? 2.539 6.361 6.459 1.00 56.16 82 ILE A CA 1
ATOM 627 C C . ILE A 1 82 ? 3.255 5.166 5.819 1.00 56.16 82 ILE A C 1
ATOM 629 O O . ILE A 1 82 ? 2.610 4.144 5.638 1.00 56.16 82 ILE A O 1
ATOM 633 N N . CYS A 1 83 ? 4.553 5.243 5.497 1.00 56.12 83 CYS A N 1
ATOM 634 C CA . CYS A 1 83 ? 5.2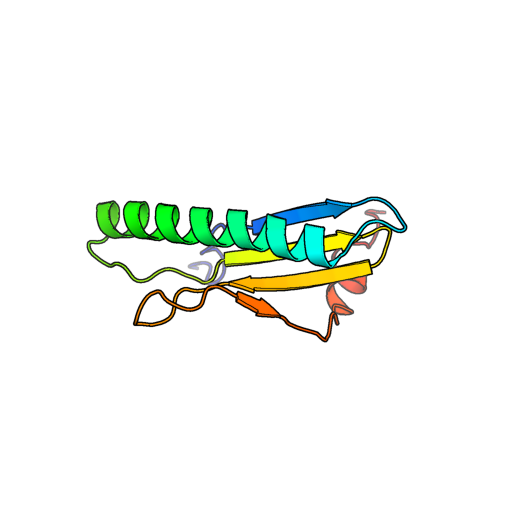54 4.181 4.760 1.00 56.12 83 CYS A CA 1
ATOM 635 C C . CYS A 1 83 ? 6.668 3.933 5.289 1.00 56.12 83 CYS A C 1
ATOM 637 O O . CYS A 1 83 ? 7.391 4.893 5.570 1.00 56.12 83 CYS A O 1
ATOM 639 N N . ASP A 1 84 ? 7.079 2.664 5.299 1.00 59.25 84 ASP A N 1
ATOM 640 C CA . ASP A 1 84 ? 8.488 2.272 5.295 1.00 59.25 84 ASP A CA 1
ATOM 641 C C . ASP A 1 84 ? 8.825 1.513 4.002 1.00 59.25 84 ASP A C 1
ATOM 643 O O . ASP A 1 84 ? 8.065 0.675 3.510 1.00 59.25 84 ASP A O 1
ATOM 647 N N . TRP A 1 85 ? 9.989 1.842 3.440 1.00 53.41 85 TRP A N 1
ATOM 648 C CA . TRP A 1 85 ? 10.473 1.320 2.163 1.00 53.41 85 TRP A CA 1
ATOM 649 C C . TRP A 1 85 ? 11.306 0.059 2.402 1.00 53.41 85 TRP A C 1
ATOM 651 O O . TRP A 1 85 ? 12.393 0.136 2.986 1.00 53.41 85 TRP A O 1
ATOM 661 N N . LEU A 1 86 ? 10.847 -1.097 1.920 1.00 48.25 86 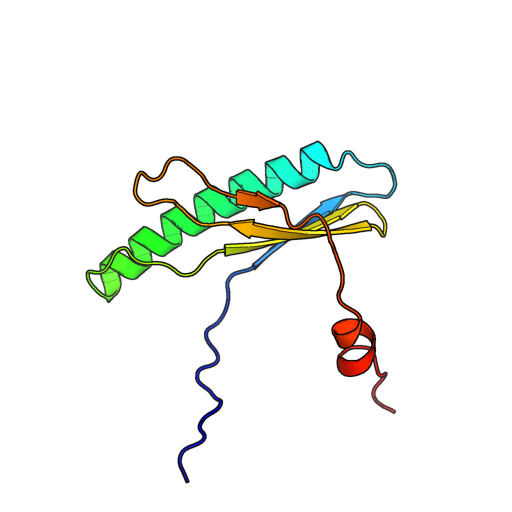LEU A N 1
ATOM 662 C CA . LEU A 1 86 ? 11.686 -2.293 1.869 1.00 48.25 86 LEU A CA 1
ATOM 663 C C . LEU A 1 86 ? 12.632 -2.159 0.671 1.00 48.25 86 LEU A C 1
ATOM 665 O O . LEU A 1 86 ? 12.244 -2.350 -0.476 1.00 48.25 86 LEU A O 1
ATOM 669 N N . LYS A 1 87 ? 13.890 -1.793 0.941 1.00 42.44 87 LYS A N 1
ATOM 670 C CA . LYS A 1 87 ? 14.931 -1.622 -0.091 1.00 42.44 87 LYS A CA 1
ATOM 671 C C . LYS A 1 87 ? 15.449 -2.943 -0.668 1.00 42.44 87 LYS A C 1
ATOM 673 O O . LYS A 1 87 ? 16.155 -2.929 -1.671 1.00 42.44 87 LYS A O 1
ATOM 678 N N . GLU A 1 88 ? 15.103 -4.069 -0.053 1.00 40.62 88 GLU A N 1
ATOM 679 C CA . GLU A 1 88 ? 15.453 -5.401 -0.536 1.00 40.62 88 GLU A CA 1
ATOM 680 C C . GLU A 1 88 ? 14.222 -6.057 -1.170 1.00 40.62 88 GLU A C 1
ATOM 682 O O . GLU A 1 88 ? 13.433 -6.728 -0.506 1.00 40.62 88 GLU A O 1
ATOM 687 N N . THR A 1 89 ? 14.036 -5.860 -2.478 1.00 40.38 89 THR A N 1
ATOM 688 C CA . THR A 1 89 ? 13.086 -6.669 -3.251 1.00 40.38 89 THR A CA 1
ATOM 689 C C . THR A 1 89 ? 13.696 -8.054 -3.457 1.00 40.38 89 THR A C 1
ATOM 691 O O . THR A 1 89 ? 14.410 -8.296 -4.429 1.00 40.38 89 THR A O 1
ATOM 694 N N . TYR A 1 90 ? 13.425 -8.980 -2.539 1.00 35.44 90 TYR A N 1
ATOM 695 C CA . TYR A 1 90 ? 13.806 -10.383 -2.678 1.00 35.44 90 TYR A CA 1
ATOM 696 C C . TYR A 1 90 ? 12.554 -11.262 -2.640 1.00 35.44 90 TYR A C 1
ATOM 698 O O . TYR A 1 90 ? 12.038 -11.589 -1.575 1.00 35.44 90 TYR A O 1
ATOM 706 N N . TRP A 1 91 ? 12.078 -11.680 -3.819 1.00 44.97 91 TRP A N 1
ATOM 707 C CA . TRP A 1 91 ? 11.009 -12.681 -3.939 1.00 44.97 91 TRP A CA 1
ATOM 708 C C . TRP A 1 91 ? 11.412 -13.880 -4.819 1.00 44.97 91 TRP A C 1
ATOM 710 O O . TRP A 1 91 ? 10.796 -14.105 -5.862 1.00 44.97 91 TRP A O 1
ATOM 720 N N . PRO A 1 92 ? 12.410 -14.699 -4.428 1.00 37.22 92 PRO A N 1
ATOM 721 C CA . PRO A 1 92 ? 12.734 -15.928 -5.161 1.00 37.22 92 PRO A CA 1
ATOM 722 C C . PRO A 1 92 ? 11.553 -16.895 -5.215 1.00 37.22 92 PRO A C 1
ATOM 724 O O . PRO A 1 92 ? 11.301 -17.505 -6.246 1.00 37.22 92 PRO A O 1
ATOM 727 N N . TRP A 1 93 ? 10.773 -16.985 -4.135 1.00 40.97 93 TRP A N 1
ATOM 728 C CA . TRP A 1 93 ? 9.668 -17.938 -4.053 1.00 40.97 93 TRP A CA 1
ATOM 729 C C . TRP A 1 93 ? 8.501 -17.599 -4.989 1.00 40.97 93 TRP A C 1
ATOM 731 O O . TRP A 1 93 ? 7.782 -18.505 -5.404 1.00 40.97 93 TRP A O 1
ATOM 741 N N . LEU A 1 94 ? 8.310 -16.332 -5.376 1.00 36.53 94 LEU A N 1
ATOM 742 C CA . LEU A 1 94 ? 7.256 -15.959 -6.326 1.00 36.53 94 LEU A CA 1
ATOM 743 C C . LEU A 1 94 ? 7.574 -16.463 -7.747 1.00 36.53 94 LEU A C 1
ATOM 745 O O . LEU A 1 94 ? 6.669 -16.893 -8.463 1.00 36.53 94 LEU A O 1
ATOM 749 N N . ARG A 1 95 ? 8.860 -16.496 -8.127 1.00 33.62 95 ARG A N 1
ATOM 750 C CA . ARG A 1 95 ? 9.322 -17.088 -9.394 1.00 33.62 95 ARG A CA 1
ATOM 751 C C . ARG A 1 95 ? 9.068 -18.596 -9.436 1.00 33.62 95 ARG A C 1
ATOM 753 O O . ARG A 1 95 ? 8.603 -19.096 -10.455 1.00 33.62 95 ARG A O 1
ATOM 760 N N . ASP A 1 96 ? 9.336 -19.282 -8.329 1.00 38.00 96 ASP A N 1
ATOM 761 C CA . ASP A 1 96 ? 9.313 -20.747 -8.272 1.00 38.00 96 ASP A CA 1
ATOM 762 C C . ASP A 1 96 ? 7.911 -21.328 -8.006 1.00 38.00 96 ASP A C 1
ATOM 764 O O . ASP A 1 96 ? 7.675 -22.496 -8.299 1.00 38.00 96 ASP A O 1
ATOM 768 N N . SER A 1 97 ? 6.966 -20.525 -7.494 1.00 37.28 97 SER A N 1
ATOM 769 C CA . SER A 1 97 ? 5.625 -21.006 -7.096 1.00 37.28 97 SER A CA 1
ATOM 770 C C . SER A 1 97 ? 4.477 -20.523 -7.989 1.00 37.28 97 SER A C 1
ATOM 772 O O . SER A 1 97 ? 3.447 -21.186 -8.047 1.00 37.28 97 SER A O 1
ATOM 774 N N . VAL A 1 98 ? 4.606 -19.361 -8.648 1.00 35.91 98 VAL A N 1
ATOM 775 C CA . VAL A 1 98 ? 3.477 -18.698 -9.343 1.00 35.91 98 VAL A CA 1
ATOM 776 C C . VAL A 1 98 ? 3.646 -18.666 -10.865 1.00 35.91 98 VAL A C 1
ATOM 778 O O . VAL A 1 98 ? 2.656 -18.590 -11.586 1.00 35.91 98 VAL A O 1
ATOM 781 N N . LEU A 1 99 ? 4.877 -18.781 -11.375 1.00 33.03 99 LEU A N 1
ATOM 782 C CA . LEU A 1 99 ? 5.177 -18.737 -12.813 1.00 33.03 99 LEU A CA 1
ATOM 783 C C . LEU A 1 99 ? 5.562 -20.099 -13.409 1.00 33.03 99 LEU A C 1
ATOM 785 O O . LEU A 1 99 ? 6.229 -20.138 -14.442 1.00 33.03 99 LEU A O 1
ATOM 789 N N . ILE A 1 100 ? 5.144 -21.216 -12.805 1.00 33.41 100 ILE A N 1
ATOM 790 C CA . ILE A 1 100 ? 5.166 -22.498 -13.519 1.00 33.41 100 ILE A CA 1
ATOM 791 C C . ILE A 1 100 ? 3.993 -22.453 -14.511 1.00 33.41 100 ILE A C 1
ATOM 793 O O . ILE A 1 100 ? 2.846 -22.366 -14.065 1.00 33.41 100 ILE A O 1
ATOM 797 N N . PRO A 1 101 ? 4.229 -22.472 -15.838 1.00 31.20 101 PRO A N 1
ATOM 798 C CA . PRO A 1 101 ? 3.138 -22.601 -16.792 1.00 31.20 101 PRO A CA 1
ATOM 799 C C . PRO A 1 101 ? 2.409 -23.908 -16.482 1.00 31.20 101 PRO A C 1
ATOM 801 O O . PRO A 1 101 ? 3.057 -24.947 -16.352 1.00 31.20 101 PRO A O 1
ATOM 804 N N . LEU A 1 102 ? 1.084 -23.862 -16.348 1.00 34.66 102 LEU A N 1
ATOM 805 C CA . LEU A 1 102 ? 0.278 -25.080 -16.327 1.00 34.66 102 LEU A CA 1
ATOM 806 C C . LEU A 1 102 ? 0.579 -25.848 -17.623 1.00 34.66 102 LEU A C 1
ATOM 808 O O . LEU A 1 102 ? 0.298 -25.342 -18.711 1.00 34.66 102 LEU A O 1
ATOM 812 N N . SER A 1 103 ? 1.222 -27.009 -17.491 1.00 44.62 103 SER A N 1
ATOM 813 C CA . SER A 1 103 ? 1.427 -27.976 -18.575 1.00 44.62 103 SER A CA 1
ATOM 814 C C . SER A 1 103 ? 0.122 -28.658 -18.948 1.00 44.62 103 SER A C 1
ATOM 816 O O . SER A 1 103 ? -0.580 -29.061 -17.989 1.00 44.62 103 SER A O 1
#

Solvent-accessible surface area (backbone atoms only — not comparable to full-atom values): 6329 Å² total; per-residue (Å²): 138,81,79,90,76,74,81,75,70,86,75,70,66,50,75,30,78,40,56,73,88,47,64,59,68,59,34,51,51,53,43,46,54,53,47,50,53,48,55,52,51,50,26,54,54,37,27,74,75,69,74,40,68,80,68,80,67,38,40,34,34,34,33,40,52,87,49,66,40,48,35,48,25,46,68,46,101,84,62,80,49,50,73,53,80,48,87,74,70,78,62,71,64,55,58,74,70,70,65,65,77,89,125

Radius of gyration: 16.46 Å; Cα contacts (8 Å, |Δi|>4): 140; chains: 1; bounding box: 34×42×36 Å

Sequence (103 aa):
MTDAYTQTVPLQCGFEVKERGGDSNEADMQLGIWSAAGLQLLKQQRSAVTGSGEILPFVGGTIVGHEWRVHIAWKDEKGERICDWLKETYWPWLRDSVLIPLS

Secondary structure (DSSP, 8-state):
---SS-------EEEEEE-TT--HHHHHHHHHHHHHHHHHHHHHHHHHHHS----PPEEEEEEETTEEEEEEE---TTS---EEEE-----HHHHHHH-----

Mean predicted aligned error: 11.17 Å